Protein AF-A0A7J6KJN5-F1 (afdb_monomer)

Structure (mmCIF, N/CA/C/O backbone):
data_AF-A0A7J6KJN5-F1
#
_entry.id   AF-A0A7J6KJN5-F1
#
loop_
_atom_site.group_PDB
_atom_site.id
_atom_site.type_symbol
_atom_site.label_atom_id
_atom_site.label_alt_id
_atom_site.label_comp_id
_atom_site.label_asym_id
_atom_site.label_entity_id
_atom_site.label_seq_id
_atom_site.pdbx_PDB_ins_code
_atom_site.Cartn_x
_atom_site.Cartn_y
_atom_site.Cartn_z
_atom_site.occupancy
_atom_site.B_iso_or_equiv
_atom_site.auth_seq_id
_atom_site.auth_comp_id
_atom_site.auth_asym_id
_atom_site.auth_atom_id
_atom_site.pdbx_PDB_model_num
ATOM 1 N N . TYR A 1 1 ? -5.137 3.018 3.054 1.00 64.62 1 TYR A N 1
ATOM 2 C CA . TYR A 1 1 ? -5.001 2.641 4.471 1.00 64.62 1 TYR A CA 1
ATOM 3 C C . TYR A 1 1 ? -4.248 1.335 4.653 1.00 64.62 1 TYR A C 1
ATOM 5 O O . TYR A 1 1 ? -4.304 0.806 5.744 1.00 64.62 1 TYR A O 1
ATOM 13 N N . ALA A 1 2 ? -3.627 0.754 3.632 1.00 91.81 2 ALA A N 1
ATOM 14 C CA . ALA A 1 2 ? -3.223 -0.642 3.678 1.00 91.81 2 ALA A CA 1
ATOM 15 C C . ALA A 1 2 ? -2.329 -0.997 4.883 1.00 91.81 2 ALA A C 1
ATOM 17 O O . ALA A 1 2 ? -1.635 -0.129 5.408 1.00 91.81 2 ALA A O 1
ATOM 18 N N . SER A 1 3 ? -2.358 -2.256 5.310 1.00 94.38 3 SER A N 1
ATOM 19 C CA . SER A 1 3 ? -1.602 -2.767 6.465 1.00 94.38 3 SER A CA 1
ATOM 20 C C . SER A 1 3 ? -0.086 -2.576 6.327 1.00 94.38 3 SER A C 1
ATOM 22 O O . SER A 1 3 ? 0.614 -2.472 7.327 1.00 94.38 3 SER A O 1
ATOM 24 N N . TYR A 1 4 ? 0.407 -2.450 5.092 1.00 94.06 4 TYR A N 1
ATOM 25 C CA . TYR A 1 4 ? 1.808 -2.180 4.757 1.00 94.06 4 TYR A CA 1
ATOM 26 C C . TYR A 1 4 ? 2.163 -0.682 4.644 1.00 94.06 4 TYR A C 1
ATOM 28 O O . TYR A 1 4 ? 3.275 -0.340 4.245 1.00 94.06 4 TYR A O 1
ATOM 36 N N . MET A 1 5 ? 1.234 0.238 4.929 1.00 96.62 5 MET A N 1
ATOM 37 C CA . MET A 1 5 ? 1.477 1.683 4.839 1.00 96.62 5 MET A CA 1
ATOM 38 C C . MET A 1 5 ? 1.796 2.294 6.201 1.00 96.62 5 MET A C 1
ATOM 40 O O . MET A 1 5 ? 1.150 1.993 7.201 1.00 96.62 5 MET A O 1
ATOM 44 N N . ILE A 1 6 ? 2.711 3.262 6.199 1.00 95.50 6 ILE A N 1
ATOM 45 C CA . ILE A 1 6 ? 2.959 4.151 7.334 1.00 95.50 6 ILE A CA 1
ATOM 46 C C . ILE A 1 6 ? 2.704 5.600 6.928 1.00 95.50 6 ILE A C 1
ATOM 48 O O . ILE A 1 6 ? 3.040 6.024 5.822 1.00 95.50 6 ILE A O 1
ATOM 52 N N . GLU A 1 7 ? 2.132 6.371 7.844 1.00 95.81 7 GLU A N 1
ATOM 53 C CA . GLU A 1 7 ? 1.944 7.810 7.698 1.00 95.81 7 GLU A CA 1
ATOM 54 C C . GLU A 1 7 ? 2.560 8.498 8.913 1.00 95.81 7 GLU A C 1
ATOM 56 O O . GLU A 1 7 ? 2.342 8.090 10.053 1.00 95.81 7 GLU A O 1
ATOM 61 N N . GLY A 1 8 ? 3.363 9.532 8.676 1.00 93.50 8 GLY A N 1
ATOM 62 C CA . GLY A 1 8 ? 4.021 10.268 9.745 1.00 93.50 8 GLY A CA 1
ATOM 63 C C . GLY A 1 8 ? 4.079 11.747 9.422 1.00 93.50 8 GLY A C 1
ATOM 64 O O . GLY A 1 8 ? 4.451 12.133 8.315 1.00 93.50 8 GLY A O 1
ATOM 65 N N . VAL A 1 9 ? 3.776 12.582 10.409 1.00 95.06 9 VAL A N 1
ATOM 66 C CA . VAL A 1 9 ? 3.799 14.047 10.317 1.00 95.06 9 VAL A CA 1
ATOM 67 C C . VAL A 1 9 ? 4.709 14.634 11.394 1.00 95.06 9 VAL A C 1
ATOM 69 O O . VAL A 1 9 ? 5.030 13.974 12.381 1.00 95.06 9 VAL A O 1
ATOM 72 N N . LYS A 1 10 ? 5.170 15.872 11.201 1.00 91.50 10 LYS A N 1
ATOM 73 C CA . LYS A 1 10 ? 5.931 16.587 12.233 1.00 91.50 10 LYS A CA 1
ATOM 74 C C . LYS A 1 10 ? 4.972 17.139 13.288 1.00 91.50 10 LYS A C 1
ATOM 76 O O . LYS A 1 10 ? 3.976 17.764 12.935 1.00 91.50 10 LYS A O 1
ATOM 81 N N . VAL A 1 11 ? 5.340 16.997 14.559 1.00 90.38 11 VAL A N 1
ATOM 82 C CA . VAL A 1 11 ? 4.727 17.714 15.683 1.00 90.38 11 VAL A CA 1
ATOM 83 C C . VAL A 1 11 ? 5.847 18.375 16.502 1.00 90.38 11 VAL A C 1
ATOM 85 O O . VAL A 1 11 ? 6.845 17.706 16.779 1.00 90.38 11 VAL A O 1
ATOM 88 N N . PRO A 1 12 ? 5.740 19.671 16.859 1.00 89.81 12 PRO A N 1
ATOM 89 C CA . PRO A 1 12 ? 4.706 20.628 16.436 1.00 89.81 12 PRO A CA 1
ATOM 90 C C . PRO A 1 12 ? 4.810 20.972 14.933 1.00 89.81 12 PRO A C 1
ATOM 92 O O . PRO A 1 12 ? 5.806 20.600 14.303 1.00 89.81 12 PRO A O 1
ATOM 95 N N . PRO A 1 13 ? 3.832 21.682 14.341 1.00 90.38 13 PRO A N 1
ATOM 96 C CA . PRO A 1 13 ? 3.934 22.203 12.974 1.00 90.38 13 PRO A CA 1
ATOM 97 C C . PRO A 1 13 ? 5.207 23.039 12.741 1.00 90.38 13 PRO A C 1
ATOM 99 O O . PRO A 1 13 ? 5.847 23.502 13.686 1.00 90.38 13 PRO A O 1
ATOM 102 N N . LEU A 1 14 ? 5.627 23.189 11.482 1.00 87.38 14 LEU A N 1
ATOM 103 C CA . LEU A 1 14 ? 6.699 24.129 11.124 1.00 87.38 14 LEU A CA 1
ATOM 104 C C . LEU A 1 14 ? 6.149 25.557 11.118 1.00 87.38 14 LEU A C 1
ATOM 106 O O . LEU A 1 14 ? 5.031 25.780 10.651 1.00 87.38 14 LEU A O 1
ATOM 110 N N . LEU A 1 15 ? 6.940 26.512 11.604 1.00 86.44 15 LEU A N 1
ATOM 111 C CA . LEU A 1 15 ? 6.610 27.930 11.523 1.00 86.44 15 LEU A CA 1
ATOM 112 C C . LEU A 1 15 ? 7.100 28.481 10.180 1.00 86.44 15 LEU A C 1
ATOM 114 O O . LEU A 1 15 ? 8.283 28.416 9.862 1.00 86.44 15 LEU A O 1
ATOM 118 N N . LEU A 1 16 ? 6.175 29.019 9.380 1.00 80.50 16 LEU A N 1
ATOM 119 C CA . LEU A 1 16 ? 6.454 29.469 8.008 1.00 80.50 16 LEU A CA 1
ATOM 120 C C . LEU A 1 16 ? 7.413 30.667 7.930 1.00 80.50 16 LEU A C 1
ATOM 122 O O . LEU A 1 16 ? 8.028 30.883 6.892 1.00 80.50 16 LEU A O 1
ATOM 126 N N . ALA A 1 17 ? 7.522 31.442 9.009 1.00 80.81 17 ALA A N 1
ATOM 127 C CA . ALA A 1 17 ? 8.344 32.648 9.076 1.00 80.81 17 ALA A CA 1
ATOM 128 C C . ALA A 1 17 ? 9.794 32.382 9.521 1.00 80.81 17 ALA A C 1
ATOM 130 O O . ALA A 1 17 ? 10.576 33.321 9.648 1.00 80.81 17 ALA A O 1
ATOM 131 N N . GLU A 1 18 ? 10.158 31.127 9.795 1.00 77.69 18 GLU A N 1
ATOM 132 C CA . GLU A 1 18 ? 11.523 30.795 10.190 1.00 77.69 18 GLU A CA 1
ATOM 133 C C . GLU A 1 18 ? 12.461 30.723 8.985 1.00 77.69 18 GLU A C 1
ATOM 135 O O . GLU A 1 18 ? 12.108 30.258 7.897 1.00 77.69 18 GLU A O 1
ATOM 140 N N . ASN A 1 19 ? 13.706 31.135 9.212 1.00 82.69 19 ASN A N 1
ATOM 141 C CA . ASN A 1 19 ? 14.764 30.935 8.238 1.00 82.69 19 ASN A CA 1
ATOM 142 C C . ASN A 1 19 ? 14.968 29.433 7.980 1.00 82.69 19 ASN A C 1
ATOM 144 O O . ASN A 1 19 ? 14.867 28.596 8.881 1.00 82.69 19 ASN A O 1
ATOM 148 N N . ASP A 1 20 ? 15.324 29.106 6.737 1.00 87.81 20 ASP A N 1
ATOM 149 C CA . ASP A 1 20 ? 15.790 27.771 6.348 1.00 87.81 20 ASP A CA 1
ATOM 150 C C . ASP A 1 20 ? 14.736 26.643 6.432 1.00 87.81 20 ASP A C 1
ATOM 152 O O . ASP A 1 20 ? 15.051 25.475 6.679 1.00 87.81 20 ASP A O 1
ATOM 156 N N . ILE A 1 21 ? 13.463 26.976 6.181 1.00 90.12 21 ILE A N 1
ATOM 157 C CA . ILE A 1 21 ? 12.335 26.028 6.203 1.00 90.12 21 ILE A CA 1
ATOM 158 C C . ILE A 1 21 ? 12.594 24.751 5.386 1.00 90.12 21 ILE A C 1
ATOM 160 O O . ILE A 1 21 ? 12.223 23.659 5.813 1.00 90.12 21 ILE A O 1
ATOM 164 N N . ALA A 1 22 ? 13.287 24.852 4.248 1.00 91.00 22 ALA A N 1
ATOM 165 C CA . ALA A 1 22 ? 13.623 23.703 3.410 1.00 91.00 22 ALA A CA 1
ATOM 166 C C . ALA A 1 22 ? 14.502 22.680 4.153 1.00 91.00 22 ALA A C 1
ATOM 168 O O . ALA A 1 22 ? 14.212 21.480 4.119 1.00 91.00 22 ALA A O 1
ATOM 169 N N . LYS A 1 23 ? 15.529 23.134 4.888 1.00 91.88 23 LYS A N 1
ATOM 170 C CA . LYS A 1 23 ? 16.361 22.244 5.713 1.00 91.88 23 LYS A CA 1
ATOM 171 C C . LYS A 1 23 ? 15.568 21.642 6.863 1.00 91.88 23 LYS A C 1
ATOM 173 O O . LYS A 1 23 ? 15.751 20.464 7.169 1.00 91.88 23 LYS A O 1
ATOM 178 N N . GLN A 1 24 ? 14.653 22.399 7.466 1.00 91.38 24 GLN A N 1
ATOM 179 C CA . GLN A 1 24 ? 13.786 21.871 8.521 1.00 91.38 24 GLN A CA 1
ATOM 180 C C . GLN A 1 24 ? 12.846 20.773 8.003 1.00 91.38 24 GLN A C 1
ATOM 182 O O . GLN A 1 24 ? 12.700 19.727 8.642 1.00 91.38 24 GLN A O 1
ATOM 187 N N . VAL A 1 25 ? 12.245 20.977 6.824 1.00 94.06 25 VAL A N 1
ATOM 188 C CA . VAL A 1 25 ? 11.406 19.980 6.143 1.00 94.06 25 VAL A CA 1
ATOM 189 C C . VAL A 1 25 ? 12.214 18.721 5.847 1.00 94.06 25 VAL A C 1
ATOM 191 O O . VAL A 1 25 ? 11.790 17.626 6.225 1.00 94.06 25 VAL A O 1
ATOM 194 N N . LEU A 1 26 ? 13.389 18.863 5.228 1.00 95.00 26 LEU A N 1
ATOM 195 C CA . LEU A 1 26 ? 14.242 17.728 4.885 1.00 95.00 26 LEU A CA 1
ATOM 196 C C . LEU A 1 26 ? 14.685 16.959 6.135 1.00 95.00 26 LEU A C 1
ATOM 198 O O . LEU A 1 26 ? 14.521 15.743 6.195 1.00 95.00 26 LEU A O 1
ATOM 202 N N . SER A 1 27 ? 15.156 17.661 7.168 1.00 93.94 27 SER A N 1
ATOM 203 C CA . SER A 1 27 ? 15.535 17.061 8.453 1.00 93.94 27 SER A CA 1
ATOM 204 C C . SER A 1 27 ? 14.367 16.296 9.087 1.00 93.94 27 SER A C 1
ATOM 206 O O . SER A 1 27 ? 14.522 15.158 9.535 1.00 93.94 27 SER A O 1
ATOM 208 N N . SER A 1 28 ? 13.157 16.864 9.045 1.00 95.06 28 SER A N 1
ATOM 209 C CA . SER A 1 28 ? 11.944 16.202 9.530 1.00 95.06 28 SER A CA 1
ATOM 210 C C . SER A 1 28 ? 11.585 14.944 8.729 1.00 95.06 28 SER A C 1
ATOM 212 O O . SER A 1 28 ? 11.169 13.942 9.316 1.00 95.06 28 SER A O 1
ATOM 214 N N . LEU A 1 29 ? 11.714 14.971 7.400 1.00 96.38 29 LEU A N 1
ATOM 215 C CA . LEU A 1 29 ? 11.473 13.808 6.538 1.00 96.38 29 LEU A CA 1
ATOM 216 C C . LEU A 1 29 ? 12.505 12.703 6.795 1.00 96.38 29 LEU A C 1
ATOM 218 O O . LEU A 1 29 ? 12.130 11.550 7.001 1.00 96.38 29 LEU A O 1
ATOM 222 N N . MET A 1 30 ? 13.790 13.060 6.867 1.00 96.69 30 MET A N 1
ATOM 223 C CA . MET A 1 30 ? 14.879 12.122 7.150 1.00 96.69 30 MET A CA 1
ATOM 224 C C . MET A 1 30 ? 14.730 11.482 8.530 1.00 96.69 30 MET A C 1
ATOM 226 O O . MET A 1 30 ? 14.904 10.273 8.664 1.00 96.69 30 MET A O 1
ATOM 230 N N . LYS A 1 31 ? 14.366 12.267 9.553 1.00 96.31 31 LYS A N 1
ATOM 231 C CA . LYS A 1 31 ? 14.120 11.748 10.903 1.00 96.31 31 LYS A CA 1
ATOM 232 C C . LYS A 1 31 ? 12.983 10.726 10.904 1.00 96.31 31 LYS A C 1
ATOM 234 O O . LYS A 1 31 ? 13.168 9.642 11.439 1.00 96.31 31 LYS A O 1
ATOM 239 N N . ARG A 1 32 ? 11.846 11.036 10.265 1.00 96.88 32 ARG A N 1
ATOM 240 C CA . ARG A 1 32 ? 10.707 10.106 10.151 1.00 96.88 32 ARG A CA 1
ATOM 241 C C . ARG A 1 32 ? 11.100 8.798 9.466 1.00 96.88 32 ARG A C 1
ATOM 243 O O . ARG A 1 32 ? 10.767 7.737 9.978 1.00 96.88 32 ARG A O 1
ATOM 250 N N . ARG A 1 33 ? 11.848 8.874 8.360 1.00 96.94 33 ARG A N 1
ATOM 251 C CA . ARG A 1 33 ? 12.358 7.692 7.652 1.00 96.94 33 ARG A CA 1
ATOM 252 C C . ARG A 1 33 ? 13.254 6.834 8.545 1.00 96.94 33 ARG A C 1
ATOM 254 O O . ARG A 1 33 ? 12.982 5.653 8.684 1.00 96.94 33 ARG A O 1
ATOM 261 N N . ARG A 1 34 ? 14.253 7.433 9.203 1.00 96.69 34 ARG A N 1
ATOM 262 C CA . ARG A 1 34 ? 15.161 6.715 10.118 1.00 96.69 34 ARG A CA 1
ATOM 263 C C . ARG A 1 34 ? 14.415 6.058 11.275 1.00 96.69 34 ARG A C 1
ATOM 265 O O . ARG A 1 34 ? 14.718 4.930 11.630 1.00 96.69 34 ARG A O 1
ATOM 272 N N . THR A 1 35 ? 13.449 6.762 11.864 1.00 97.00 35 THR A N 1
ATOM 273 C CA . THR A 1 35 ? 12.629 6.215 12.951 1.00 97.00 35 THR A CA 1
ATOM 274 C C . THR A 1 35 ? 11.792 5.030 12.483 1.00 97.00 35 THR A C 1
ATOM 276 O O . THR A 1 35 ? 11.710 4.043 13.202 1.00 97.00 35 THR A O 1
ATOM 279 N N . ALA A 1 36 ? 11.196 5.115 11.293 1.00 96.69 36 ALA A N 1
ATOM 280 C CA . ALA A 1 36 ? 10.443 4.006 10.729 1.00 96.69 36 ALA A CA 1
ATOM 281 C C . ALA A 1 36 ? 11.354 2.812 10.407 1.00 96.69 36 ALA A C 1
ATOM 283 O O . ALA A 1 36 ? 11.054 1.710 10.839 1.00 96.69 36 ALA A O 1
ATOM 284 N N . GLU A 1 37 ? 12.485 3.032 9.730 1.00 97.00 37 GLU A N 1
ATOM 285 C CA . GLU A 1 37 ? 13.447 1.971 9.392 1.00 97.00 37 GLU A CA 1
ATOM 286 C C . GLU A 1 37 ? 14.021 1.281 10.636 1.00 97.00 37 GLU A C 1
ATOM 288 O O . GLU A 1 37 ? 14.125 0.062 10.654 1.00 97.00 37 GLU A O 1
ATOM 293 N N . ALA A 1 38 ? 14.305 2.021 11.712 1.00 97.00 38 ALA A N 1
ATOM 294 C CA . ALA A 1 38 ? 14.799 1.443 12.964 1.00 97.00 38 ALA A CA 1
ATOM 295 C C . ALA A 1 38 ? 13.776 0.547 13.694 1.00 97.00 38 ALA A C 1
ATOM 297 O O . ALA A 1 38 ? 14.158 -0.188 14.600 1.00 97.00 38 ALA A O 1
ATOM 298 N N . ALA A 1 39 ? 12.490 0.635 13.344 1.00 97.19 39 ALA A N 1
ATOM 299 C CA . ALA A 1 39 ? 11.427 -0.188 13.917 1.00 97.19 39 ALA A CA 1
ATOM 300 C C . ALA A 1 39 ? 11.082 -1.414 13.052 1.00 97.19 39 ALA A C 1
ATOM 302 O O . ALA A 1 39 ? 10.249 -2.224 13.460 1.00 97.19 39 ALA A O 1
ATOM 303 N N . LEU A 1 40 ? 11.670 -1.534 11.857 1.00 96.56 40 LEU A N 1
ATOM 304 C CA . LEU A 1 40 ? 11.403 -2.634 10.938 1.00 96.56 40 LEU A CA 1
ATOM 305 C C . LEU A 1 40 ? 12.337 -3.828 11.196 1.00 96.56 40 LEU A C 1
ATOM 307 O O . LEU A 1 40 ? 13.456 -3.639 11.676 1.00 96.56 40 LEU A O 1
ATOM 311 N N . PRO A 1 41 ? 11.894 -5.057 10.872 1.00 97.19 41 PRO A N 1
ATOM 312 C CA . PRO A 1 41 ? 12.768 -6.226 10.837 1.00 97.19 41 PRO A CA 1
ATOM 313 C C . PRO A 1 41 ? 13.923 -6.074 9.839 1.00 97.19 41 PRO A C 1
ATOM 315 O O . PRO A 1 41 ? 13.882 -5.235 8.936 1.00 97.19 41 PRO A O 1
ATOM 318 N N . GLU A 1 42 ? 14.917 -6.952 9.969 1.00 94.88 42 GLU A N 1
ATOM 319 C CA . GLU A 1 42 ? 15.934 -7.156 8.934 1.00 94.88 42 GLU A CA 1
ATOM 320 C C . GLU A 1 42 ? 15.256 -7.495 7.587 1.00 94.88 42 GLU A C 1
ATOM 322 O O . GLU A 1 42 ? 14.200 -8.131 7.563 1.00 94.88 42 GLU A O 1
ATOM 327 N N . ASP A 1 43 ? 15.810 -6.992 6.481 1.00 95.62 43 ASP A N 1
ATOM 328 C CA . ASP A 1 43 ? 15.284 -7.108 5.106 1.00 95.62 43 ASP A CA 1
ATOM 329 C C . ASP A 1 43 ? 13.917 -6.452 4.813 1.00 95.62 43 ASP A C 1
ATOM 331 O O . ASP A 1 43 ? 13.364 -6.608 3.720 1.00 95.62 43 ASP A O 1
ATOM 335 N N . VAL A 1 44 ? 13.369 -5.655 5.736 1.00 96.25 44 VAL A N 1
ATOM 336 C CA . VAL A 1 44 ? 12.155 -4.861 5.492 1.00 96.25 44 VAL A CA 1
ATOM 337 C C . VAL A 1 44 ? 12.510 -3.380 5.402 1.00 96.25 44 VAL A C 1
ATOM 339 O O . VAL A 1 44 ? 13.067 -2.790 6.326 1.00 96.25 44 VAL A O 1
ATOM 342 N N . HIS A 1 45 ? 12.149 -2.741 4.287 1.00 95.69 45 HIS A N 1
ATOM 343 C CA . HIS A 1 45 ? 12.537 -1.359 3.999 1.00 95.69 45 HIS A CA 1
ATOM 344 C C . HIS A 1 45 ? 11.342 -0.437 3.761 1.00 95.69 45 HIS A C 1
ATOM 346 O O . HIS A 1 45 ? 10.350 -0.801 3.129 1.00 95.69 45 HIS A O 1
ATOM 352 N N . VAL A 1 46 ? 11.471 0.815 4.207 1.00 96.12 46 VAL A N 1
ATOM 353 C CA . VAL A 1 46 ? 10.485 1.865 3.929 1.00 96.12 46 VAL A CA 1
ATOM 354 C C . VAL A 1 46 ? 10.712 2.437 2.534 1.00 96.12 46 VAL A C 1
ATOM 356 O O . VAL A 1 46 ? 11.784 2.960 2.225 1.00 96.12 46 VAL A O 1
ATOM 359 N N . MET A 1 47 ? 9.665 2.486 1.716 1.00 96.00 47 MET A N 1
ATOM 360 C CA . MET A 1 47 ? 9.688 3.182 0.429 1.00 96.00 47 MET A CA 1
ATOM 361 C C . MET A 1 47 ? 8.629 4.282 0.373 1.00 96.00 47 MET A C 1
ATOM 363 O O . MET A 1 47 ? 7.519 4.131 0.872 1.00 96.00 47 MET A O 1
ATOM 367 N N . SER A 1 48 ? 8.979 5.408 -0.251 1.00 96.06 48 SER A N 1
ATOM 368 C CA . SER A 1 48 ? 8.043 6.506 -0.519 1.00 96.06 48 SER A CA 1
ATOM 369 C C . SER A 1 48 ? 7.599 6.422 -1.975 1.00 96.06 48 SER A C 1
ATOM 371 O O . SER A 1 48 ? 8.107 7.152 -2.822 1.00 96.06 48 SER A O 1
ATOM 373 N N . ILE A 1 49 ? 6.700 5.482 -2.267 1.00 96.25 49 ILE A N 1
ATOM 374 C CA . ILE A 1 49 ? 6.186 5.220 -3.616 1.00 96.25 49 ILE A CA 1
ATOM 375 C C . ILE A 1 49 ? 4.683 5.515 -3.690 1.00 96.25 49 ILE A C 1
ATOM 377 O O . ILE A 1 49 ? 3.960 5.217 -2.739 1.00 96.25 49 ILE A O 1
ATOM 381 N N . PRO A 1 50 ? 4.192 6.092 -4.801 1.00 95.75 50 PRO A N 1
ATOM 382 C CA . PRO A 1 50 ? 2.769 6.393 -4.960 1.00 95.75 50 PRO A CA 1
ATOM 383 C C . PRO A 1 50 ? 1.928 5.143 -5.262 1.00 95.75 50 PRO A C 1
ATOM 385 O O . PRO A 1 50 ? 0.745 5.108 -4.938 1.00 95.75 50 PRO A O 1
ATOM 388 N N . ALA A 1 51 ? 2.532 4.121 -5.872 1.00 93.94 51 ALA A N 1
ATOM 389 C CA . ALA A 1 51 ? 1.905 2.845 -6.190 1.00 93.94 51 ALA A CA 1
ATOM 390 C C . ALA A 1 51 ? 2.943 1.724 -6.073 1.00 93.94 51 ALA A C 1
ATOM 392 O O . ALA A 1 51 ? 4.085 1.893 -6.503 1.00 93.94 51 ALA A O 1
ATOM 393 N N . PHE A 1 52 ? 2.545 0.588 -5.497 1.00 95.12 52 PHE A N 1
ATOM 394 C CA . PHE A 1 52 ? 3.370 -0.616 -5.502 1.00 95.12 52 PHE A CA 1
ATOM 395 C C . PHE A 1 52 ? 3.239 -1.292 -6.879 1.00 95.12 52 PHE A C 1
ATOM 397 O O . PHE A 1 52 ? 2.117 -1.664 -7.235 1.00 95.12 52 PHE A O 1
ATOM 404 N N . PRO A 1 53 ? 4.324 -1.418 -7.673 1.00 94.44 53 PRO A N 1
ATOM 405 C CA . PRO A 1 53 ? 4.230 -1.739 -9.104 1.00 94.44 53 PRO A CA 1
ATOM 406 C C . PRO A 1 53 ? 3.513 -3.048 -9.439 1.00 94.44 53 PRO A C 1
ATOM 408 O O . PRO A 1 53 ? 2.918 -3.172 -10.502 1.00 94.44 53 PRO A O 1
ATOM 411 N N . THR A 1 54 ? 3.569 -4.017 -8.535 1.00 93.44 54 THR A N 1
ATOM 412 C CA . THR A 1 54 ? 3.077 -5.382 -8.738 1.00 93.44 54 THR A CA 1
ATOM 413 C C . THR A 1 54 ? 1.994 -5.751 -7.730 1.00 93.44 54 THR A C 1
ATOM 415 O O . THR A 1 54 ? 1.838 -6.915 -7.377 1.00 93.44 54 THR A O 1
ATOM 418 N N . LEU A 1 55 ? 1.243 -4.763 -7.228 1.00 93.06 55 LEU A N 1
ATOM 419 C CA . LEU A 1 55 ? 0.145 -5.006 -6.2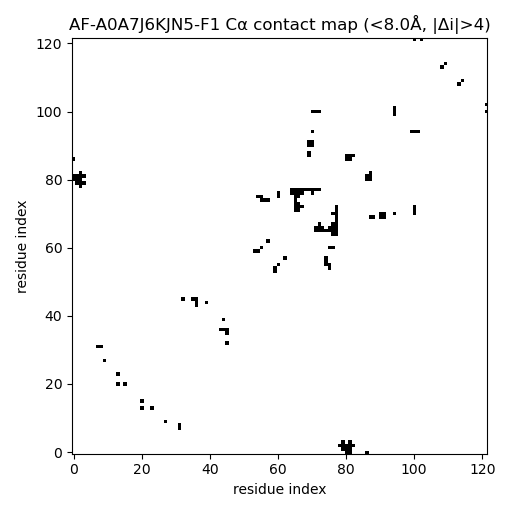93 1.00 93.06 55 LEU A CA 1
ATOM 420 C C . LEU A 1 55 ? -0.858 -6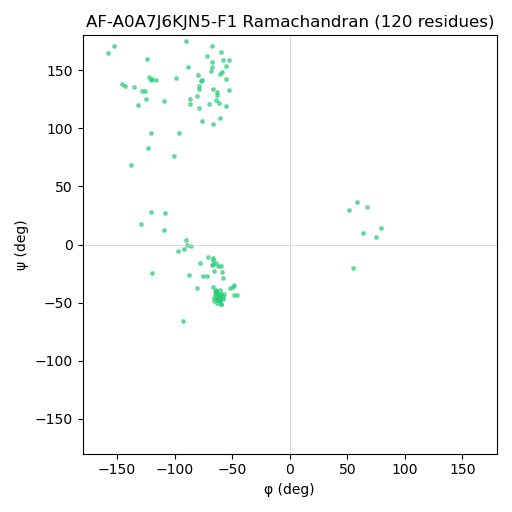.001 -6.890 1.00 93.06 55 LEU A C 1
ATOM 422 O O . LEU A 1 55 ? -1.477 -5.722 -7.914 1.00 93.06 55 LEU A O 1
ATOM 426 N N . GLY A 1 56 ? -1.032 -7.132 -6.211 1.00 91.44 56 GLY A N 1
ATOM 427 C CA . GLY A 1 56 ? -1.933 -8.196 -6.638 1.00 91.44 56 GLY A CA 1
ATOM 428 C C . GLY A 1 56 ? -1.378 -9.107 -7.731 1.00 91.44 56 GLY A C 1
ATOM 429 O O . GLY A 1 56 ? -2.138 -9.859 -8.334 1.00 91.44 56 GLY A O 1
ATOM 430 N N . ALA A 1 57 ? -0.068 -9.060 -7.992 1.00 91.38 57 ALA A N 1
ATOM 431 C CA . ALA A 1 57 ? 0.610 -10.135 -8.705 1.00 91.38 57 ALA A CA 1
ATOM 432 C C . ALA A 1 57 ? 0.624 -11.410 -7.846 1.00 91.38 57 ALA A C 1
ATOM 434 O O . ALA A 1 57 ? 0.632 -11.337 -6.619 1.00 91.38 57 ALA A O 1
ATOM 435 N N . GLU A 1 58 ? 0.672 -12.573 -8.493 1.00 87.62 58 GLU A N 1
ATOM 436 C CA . GLU A 1 58 ? 0.599 -13.898 -7.853 1.00 87.62 58 GLU A CA 1
ATOM 437 C C . GLU A 1 58 ? 1.558 -14.032 -6.659 1.00 87.62 58 GLU A C 1
ATOM 439 O O . GLU A 1 58 ? 1.165 -14.430 -5.574 1.00 87.62 58 GLU A O 1
ATOM 444 N N . TYR A 1 59 ? 2.800 -13.560 -6.795 1.00 88.00 59 TYR A N 1
ATOM 445 C CA . TYR A 1 59 ? 3.803 -13.658 -5.732 1.00 88.00 59 TYR A CA 1
ATOM 446 C C . TYR A 1 59 ? 3.554 -12.746 -4.515 1.00 88.00 59 TYR A C 1
ATOM 448 O O . TYR A 1 59 ? 4.256 -12.864 -3.510 1.00 88.00 59 TYR A O 1
ATOM 456 N N . THR A 1 60 ? 2.610 -11.800 -4.589 1.00 87.00 60 THR A N 1
ATOM 457 C CA . THR A 1 60 ? 2.308 -10.891 -3.470 1.00 87.00 60 THR A CA 1
ATOM 458 C C . THR A 1 60 ? 1.315 -11.484 -2.475 1.00 87.00 60 THR A C 1
ATOM 460 O O . THR A 1 60 ? 0.948 -10.812 -1.513 1.00 87.00 60 THR A O 1
ATOM 463 N N . HIS A 1 61 ? 0.831 -12.698 -2.722 1.00 83.50 61 HIS A N 1
ATOM 464 C CA . HIS A 1 61 ? -0.111 -13.427 -1.881 1.00 83.50 61 HIS A CA 1
ATOM 465 C C . HIS A 1 61 ? 0.088 -14.938 -2.080 1.00 83.50 61 HIS A C 1
ATOM 467 O O . HIS A 1 61 ? 0.874 -15.351 -2.923 1.00 83.50 61 HIS A O 1
ATOM 473 N N . ARG A 1 62 ? -0.544 -15.787 -1.263 1.00 74.25 62 ARG A N 1
ATOM 474 C CA . ARG A 1 62 ? -0.412 -17.254 -1.373 1.00 74.25 62 ARG A CA 1
ATOM 475 C C . ARG A 1 62 ? -1.686 -17.926 -1.905 1.00 74.25 62 ARG A C 1
ATOM 477 O O . ARG A 1 62 ? -1.922 -19.087 -1.593 1.00 74.25 62 ARG A O 1
ATOM 484 N N . ASP A 1 63 ? -2.496 -17.202 -2.688 1.00 68.38 63 ASP A N 1
ATOM 485 C CA . ASP A 1 63 ? -3.831 -17.561 -3.233 1.00 68.38 63 ASP A CA 1
ATOM 486 C C . ASP A 1 63 ? -4.918 -17.994 -2.226 1.00 68.38 63 ASP A C 1
ATOM 488 O O . ASP A 1 63 ? -6.113 -17.877 -2.501 1.00 68.38 63 ASP A O 1
ATOM 492 N N . ASP A 1 64 ? -4.529 -18.421 -1.032 1.00 65.50 64 ASP A N 1
ATOM 493 C CA . ASP A 1 64 ? -5.338 -18.951 0.064 1.00 65.50 64 ASP A CA 1
ATOM 494 C C . ASP A 1 64 ? -6.365 -17.970 0.653 1.00 65.50 64 ASP A C 1
ATOM 496 O O . ASP A 1 64 ? -7.343 -18.396 1.273 1.00 65.50 64 ASP A O 1
ATOM 500 N N . HIS A 1 65 ? -6.204 -16.667 0.417 1.00 76.75 65 HIS A N 1
ATOM 501 C CA . HIS A 1 65 ? -7.038 -15.627 1.033 1.00 76.75 65 HIS A CA 1
ATOM 502 C C . HIS A 1 65 ? -7.638 -14.613 0.050 1.00 76.75 65 HIS A C 1
ATOM 504 O O . HIS A 1 65 ? -8.102 -13.537 0.448 1.00 76.75 65 HIS A O 1
ATOM 510 N N . LEU A 1 66 ? -7.675 -14.949 -1.241 1.00 88.50 66 LEU A N 1
ATOM 511 C CA . LEU A 1 66 ? -8.439 -14.173 -2.216 1.00 88.50 66 LEU A CA 1
ATOM 512 C C . LEU A 1 66 ? -9.949 -14.302 -1.968 1.00 88.50 66 LEU A C 1
ATOM 514 O O . LEU A 1 66 ? -10.433 -15.261 -1.372 1.00 88.50 66 LEU A O 1
ATOM 518 N N . LYS A 1 67 ? -10.714 -13.318 -2.451 1.00 90.88 67 LYS A N 1
ATOM 519 C CA . LYS A 1 67 ? -12.174 -13.215 -2.274 1.00 90.88 67 LYS A CA 1
ATOM 520 C C . LYS A 1 67 ? -12.613 -13.166 -0.801 1.00 90.88 67 LYS A C 1
ATOM 522 O O . LYS A 1 67 ? -13.668 -13.686 -0.445 1.00 90.88 67 LYS A O 1
ATOM 527 N N . GLY A 1 68 ? -11.827 -12.492 0.040 1.00 91.50 68 GLY A N 1
ATOM 528 C CA . GLY A 1 68 ? -12.170 -12.248 1.442 1.00 91.50 68 GLY A CA 1
ATOM 529 C C . GLY A 1 68 ? -13.506 -11.502 1.631 1.00 91.50 68 GLY A C 1
ATOM 530 O O . GLY A 1 68 ? -13.978 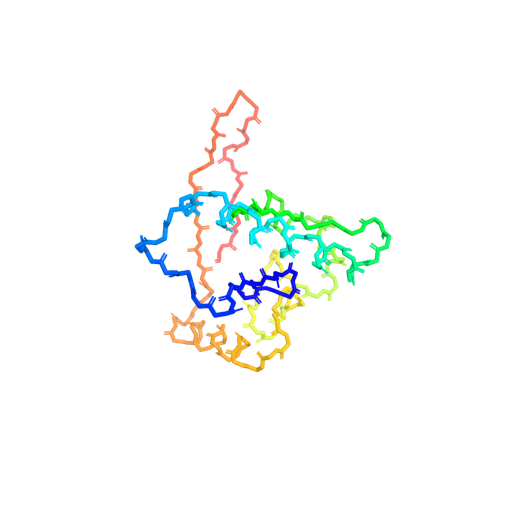-10.815 0.719 1.00 91.50 68 GLY A O 1
ATOM 531 N N . PRO A 1 69 ? -14.135 -11.604 2.818 1.00 93.19 69 PRO A N 1
ATOM 532 C CA . PRO A 1 69 ? -15.486 -11.090 3.083 1.00 93.19 69 PRO A CA 1
ATOM 533 C C . PRO A 1 69 ? -15.609 -9.556 3.029 1.00 93.19 69 PRO A C 1
ATOM 535 O O . PRO A 1 69 ? -16.715 -9.005 3.077 1.00 93.19 69 PRO A O 1
ATOM 538 N N . THR A 1 70 ? -14.490 -8.835 2.998 1.00 93.88 70 THR A N 1
ATOM 539 C CA . THR A 1 70 ? -14.448 -7.374 2.985 1.00 93.88 70 THR A CA 1
ATOM 540 C C . THR A 1 70 ? -14.395 -6.848 1.559 1.00 93.88 70 THR A C 1
ATOM 542 O O . THR A 1 70 ? -15.352 -6.198 1.119 1.00 93.88 70 THR A O 1
ATOM 545 N N . ALA A 1 71 ? -13.301 -7.118 0.844 1.00 93.00 71 ALA A N 1
ATOM 546 C CA . ALA A 1 71 ? -13.083 -6.599 -0.500 1.00 93.00 71 ALA A CA 1
ATOM 547 C C . ALA A 1 71 ? -13.673 -7.491 -1.601 1.00 93.00 71 ALA A C 1
ATOM 549 O O . ALA A 1 71 ? -13.988 -6.970 -2.670 1.00 93.00 71 ALA A O 1
ATOM 550 N N . GLU A 1 72 ? -13.814 -8.801 -1.362 1.00 93.94 72 GLU A N 1
ATOM 551 C CA . GLU A 1 72 ? -14.160 -9.811 -2.381 1.00 93.94 72 GLU A CA 1
ATOM 552 C C . GLU A 1 72 ? -13.248 -9.734 -3.625 1.00 93.94 72 GLU A C 1
ATOM 554 O O . GLU A 1 72 ? -13.647 -10.033 -4.752 1.00 93.94 72 GLU A O 1
ATOM 559 N N . SER A 1 73 ? -12.005 -9.288 -3.427 1.00 92.69 73 SER A N 1
ATOM 560 C CA . SER A 1 73 ? -11.054 -9.052 -4.509 1.00 92.69 73 SER A CA 1
ATOM 561 C C . SER A 1 73 ? -10.477 -10.361 -5.040 1.00 92.69 73 SER A C 1
ATOM 563 O O . SER A 1 73 ? -10.182 -11.282 -4.284 1.00 92.69 73 SER A O 1
ATOM 565 N N . ILE A 1 74 ? -10.293 -10.419 -6.356 1.00 91.44 74 ILE A N 1
ATOM 566 C CA . ILE A 1 74 ? -9.663 -11.544 -7.060 1.00 91.44 74 ILE A CA 1
ATOM 567 C C . ILE A 1 74 ? -8.151 -11.368 -7.245 1.00 91.44 74 ILE A C 1
ATOM 569 O O . ILE A 1 74 ? -7.519 -12.263 -7.782 1.00 91.44 74 ILE A O 1
ATOM 573 N N . LEU A 1 75 ? -7.590 -10.224 -6.836 1.00 91.00 75 LEU A N 1
ATOM 574 C CA . LEU A 1 75 ? -6.160 -9.919 -6.986 1.00 91.00 75 LEU A CA 1
ATOM 575 C C . LEU A 1 75 ? -5.455 -9.672 -5.652 1.00 91.00 75 LEU A C 1
ATOM 577 O O . LEU A 1 75 ? -4.243 -9.786 -5.572 1.00 91.00 75 LEU A O 1
ATOM 581 N N . VAL A 1 76 ? -6.181 -9.262 -4.607 1.00 92.69 76 VAL A N 1
ATOM 582 C CA . VAL A 1 76 ? -5.576 -8.922 -3.311 1.00 92.69 76 VAL A CA 1
ATOM 583 C C . VAL A 1 76 ? -6.376 -9.534 -2.163 1.00 92.69 76 VAL A C 1
ATOM 585 O O . VAL A 1 76 ? -7.606 -9.441 -2.184 1.00 92.69 76 VAL A O 1
ATOM 588 N N . PRO A 1 77 ? -5.720 -10.141 -1.160 1.00 93.44 77 PRO A N 1
ATOM 589 C CA . PRO A 1 77 ? -6.402 -10.657 0.019 1.00 93.44 77 PRO A CA 1
ATOM 590 C C . PRO A 1 77 ? -6.877 -9.513 0.917 1.00 93.44 77 PRO A C 1
ATOM 592 O O . PRO A 1 77 ? -6.369 -8.393 0.843 1.00 93.44 77 PRO A O 1
ATOM 595 N N . ASP A 1 78 ? -7.814 -9.801 1.821 1.00 93.69 78 ASP A N 1
ATOM 596 C CA . ASP A 1 78 ? -8.254 -8.822 2.820 1.00 93.69 78 ASP A CA 1
ATOM 597 C C . ASP A 1 78 ? -7.121 -8.431 3.792 1.00 93.69 78 ASP A C 1
ATOM 599 O O . ASP A 1 78 ? -7.213 -7.389 4.421 1.00 93.69 78 ASP A O 1
ATOM 603 N N . ASP A 1 79 ? -6.017 -9.174 3.888 1.00 92.38 79 ASP A N 1
ATOM 604 C CA . ASP A 1 79 ? -4.898 -8.849 4.794 1.00 92.38 79 ASP A CA 1
ATOM 605 C C . ASP A 1 79 ? -4.134 -7.578 4.409 1.00 92.38 79 ASP A C 1
ATOM 607 O O . ASP A 1 79 ? -3.451 -6.967 5.237 1.00 92.38 79 ASP A O 1
ATOM 611 N N . VAL A 1 80 ? -4.285 -7.113 3.163 1.00 93.50 80 VAL A N 1
ATOM 612 C CA . VAL A 1 80 ? -3.771 -5.797 2.754 1.00 93.50 80 VAL A CA 1
ATOM 613 C C . VAL A 1 80 ? -4.507 -4.666 3.467 1.00 93.50 80 VAL A C 1
ATOM 615 O O . VAL A 1 80 ? -4.074 -3.518 3.425 1.00 93.50 80 VAL A O 1
ATOM 618 N N . ILE A 1 81 ? -5.638 -4.955 4.109 1.00 95.19 81 ILE A N 1
ATOM 619 C CA . ILE A 1 81 ? -6.479 -3.985 4.784 1.00 95.19 81 ILE A CA 1
ATOM 620 C C . ILE A 1 81 ? -5.982 -3.796 6.218 1.00 95.19 81 ILE A C 1
ATOM 622 O O . ILE A 1 81 ? -5.911 -4.753 6.980 1.00 95.19 81 ILE A O 1
ATOM 626 N N . THR A 1 82 ? -5.688 -2.557 6.633 1.00 95.75 82 THR A N 1
ATOM 627 C CA . THR A 1 82 ? -5.342 -2.288 8.042 1.00 95.75 82 THR A CA 1
ATOM 628 C C . THR A 1 82 ? -6.416 -2.850 8.987 1.00 95.75 82 THR A C 1
ATOM 630 O O . THR A 1 82 ? -7.598 -2.556 8.776 1.00 95.75 82 THR A O 1
ATOM 633 N N . PRO A 1 83 ? -6.030 -3.565 10.065 1.00 94.75 83 PRO A N 1
ATOM 634 C CA . PRO A 1 83 ? -6.961 -4.244 10.977 1.00 94.75 83 PRO A CA 1
ATOM 635 C C . PRO A 1 83 ? -7.983 -3.338 11.675 1.00 94.75 83 PRO A C 1
ATOM 637 O O . PRO A 1 83 ? -8.988 -3.810 12.201 1.00 94.75 83 PRO A O 1
ATOM 640 N N . HIS A 1 84 ? -7.743 -2.025 11.714 1.00 96.31 84 HIS A N 1
ATOM 641 C CA . HIS A 1 84 ? -8.667 -1.079 12.323 1.00 96.31 84 HIS A CA 1
ATOM 642 C C . HIS A 1 84 ? -10.028 -1.089 11.603 1.00 96.31 84 HIS A C 1
ATOM 644 O O . HIS A 1 84 ? -10.136 -0.738 10.424 1.00 96.31 84 HIS A O 1
ATOM 650 N N . VAL A 1 85 ? -11.092 -1.379 12.361 1.00 95.88 85 VAL A N 1
ATOM 651 C CA . VAL A 1 85 ? -12.465 -1.645 11.877 1.00 95.88 85 VAL A CA 1
ATOM 652 C C . VAL A 1 85 ? -13.003 -0.622 10.875 1.00 95.88 85 VAL A C 1
ATOM 654 O O . VAL A 1 85 ? -13.690 -0.984 9.924 1.00 95.88 85 VAL A O 1
ATOM 657 N N . ARG A 1 86 ? -12.638 0.658 11.034 1.00 97.12 86 ARG A N 1
ATOM 658 C CA . ARG A 1 86 ? -12.977 1.750 10.102 1.00 97.12 86 ARG A CA 1
ATOM 659 C C . ARG A 1 86 ? -12.751 1.367 8.639 1.00 97.12 86 ARG A C 1
ATOM 661 O O . ARG A 1 86 ? -13.572 1.704 7.790 1.00 97.12 86 ARG A O 1
ATOM 668 N N . PHE A 1 87 ? -11.637 0.711 8.334 1.00 97.44 87 PHE A N 1
ATOM 669 C CA . PHE A 1 87 ? -11.226 0.481 6.957 1.00 97.44 87 PHE A CA 1
ATOM 670 C C . PHE A 1 87 ? -11.941 -0.702 6.305 1.00 97.44 87 PHE A C 1
ATOM 672 O O . PHE A 1 87 ? -12.351 -0.609 5.144 1.00 97.44 87 PHE A O 1
ATOM 679 N N . GLN A 1 88 ? -12.180 -1.765 7.074 1.00 96.12 88 GLN A N 1
ATOM 680 C CA . GLN A 1 88 ? -13.026 -2.875 6.647 1.00 96.12 88 GLN A CA 1
ATOM 681 C C . GLN A 1 88 ? -14.466 -2.407 6.420 1.00 96.12 88 GLN A C 1
ATOM 683 O O . GLN A 1 88 ? -15.049 -2.680 5.370 1.00 96.12 88 GLN A O 1
ATOM 688 N N . THR A 1 89 ? -15.020 -1.633 7.359 1.00 97.38 89 THR A N 1
ATOM 689 C CA . THR A 1 89 ? -16.372 -1.072 7.242 1.00 97.38 89 THR A CA 1
ATOM 690 C C . THR A 1 89 ? -16.500 -0.170 6.022 1.00 97.38 89 THR A C 1
ATOM 692 O O . THR A 1 89 ? -17.442 -0.328 5.254 1.00 97.38 89 THR A O 1
ATOM 695 N N . LEU A 1 90 ? -15.544 0.737 5.788 1.00 97.19 90 LEU A N 1
ATOM 696 C CA . LEU A 1 90 ? -15.560 1.599 4.603 1.00 97.19 90 LEU A CA 1
ATOM 697 C C . LEU A 1 90 ? -15.575 0.775 3.309 1.00 97.19 90 LEU A C 1
ATOM 699 O O . LEU A 1 90 ? -16.383 1.040 2.422 1.00 97.19 90 LEU A O 1
ATOM 703 N N . THR A 1 91 ? -14.711 -0.237 3.220 1.00 96.69 91 THR A N 1
ATOM 704 C CA . THR A 1 91 ? -14.586 -1.096 2.033 1.00 96.69 91 THR A CA 1
ATOM 705 C C . THR A 1 91 ? -15.887 -1.858 1.761 1.00 96.69 91 THR A C 1
ATOM 707 O O . THR A 1 91 ? -16.410 -1.801 0.646 1.00 96.69 91 THR A O 1
ATOM 710 N N . LYS A 1 92 ? -16.474 -2.474 2.798 1.00 96.38 92 LYS A N 1
ATOM 711 C CA . LYS A 1 92 ? -17.774 -3.161 2.714 1.00 96.38 92 LYS A CA 1
ATOM 712 C C . LYS A 1 92 ? -18.897 -2.210 2.315 1.00 96.38 92 LYS A C 1
ATOM 714 O O . LYS A 1 92 ? -19.661 -2.522 1.410 1.00 96.38 92 LYS A O 1
ATOM 719 N N . SER A 1 93 ? -18.977 -1.036 2.938 1.00 97.38 93 SER A N 1
ATOM 720 C CA . SER A 1 93 ? -20.032 -0.055 2.669 1.00 97.38 93 SER A CA 1
ATOM 721 C C . SER A 1 93 ? -19.971 0.502 1.249 1.00 97.38 93 SER A C 1
ATOM 723 O O . SER A 1 93 ? -21.012 0.658 0.618 1.00 97.38 93 SER A O 1
ATOM 725 N N . VAL A 1 94 ? -18.774 0.775 0.715 1.00 97.00 94 VAL A N 1
ATOM 726 C CA . VAL A 1 94 ? -18.613 1.229 -0.679 1.00 97.00 94 VAL A CA 1
ATOM 727 C C . VAL A 1 94 ? -19.092 0.154 -1.652 1.00 97.00 94 VAL A C 1
ATOM 729 O O . VAL A 1 94 ? -19.859 0.463 -2.564 1.00 97.00 94 VAL A O 1
ATOM 732 N N . ARG A 1 95 ? -18.694 -1.104 -1.436 1.00 95.56 95 ARG A N 1
ATOM 733 C CA . ARG A 1 95 ? -19.120 -2.241 -2.261 1.00 95.56 95 ARG A CA 1
ATOM 734 C C . ARG A 1 95 ? -20.629 -2.472 -2.181 1.00 95.56 95 ARG A C 1
ATOM 736 O O . ARG A 1 95 ? -21.285 -2.518 -3.216 1.00 95.56 95 ARG A O 1
ATOM 743 N N . ALA A 1 96 ? -21.184 -2.544 -0.971 1.00 95.81 96 ALA A N 1
ATOM 744 C CA . ALA A 1 96 ?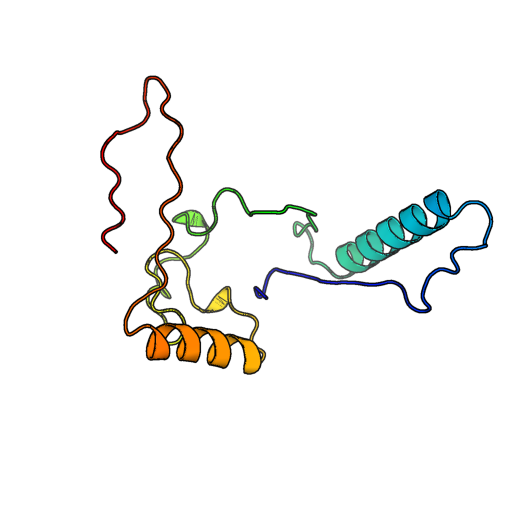 -22.613 -2.750 -0.740 1.00 95.81 96 ALA A CA 1
ATOM 745 C C . ALA A 1 96 ? -23.457 -1.628 -1.357 1.00 95.81 96 ALA A C 1
ATOM 747 O O . ALA A 1 96 ? -24.438 -1.900 -2.041 1.00 95.81 96 ALA A O 1
ATOM 748 N N . ARG A 1 97 ? -23.034 -0.367 -1.193 1.00 97.19 97 ARG A N 1
ATOM 749 C CA . ARG A 1 97 ? -23.700 0.786 -1.812 1.00 97.19 97 ARG A CA 1
ATOM 750 C C . ARG A 1 97 ? -23.636 0.740 -3.339 1.00 97.19 97 ARG A C 1
ATOM 752 O O . ARG A 1 97 ? -24.598 1.135 -3.987 1.00 97.19 97 ARG A O 1
ATOM 759 N N . LYS A 1 98 ? -22.508 0.314 -3.918 1.00 95.81 98 LYS A N 1
ATOM 760 C CA . LYS A 1 98 ? -22.352 0.186 -5.375 1.00 95.81 98 LYS A CA 1
ATOM 761 C C . LYS A 1 98 ? -23.147 -1.002 -5.938 1.00 95.81 98 LYS A C 1
ATOM 763 O O . LYS A 1 98 ? -23.512 -0.974 -7.106 1.00 95.81 98 LYS A O 1
ATOM 768 N N . GLY A 1 99 ? -23.382 -2.040 -5.132 1.00 94.50 99 GLY A N 1
ATOM 769 C CA . GLY A 1 99 ? -23.976 -3.309 -5.565 1.00 94.50 99 GLY A CA 1
ATOM 770 C C . GLY A 1 99 ? -23.020 -4.202 -6.366 1.00 94.50 99 GLY A C 1
ATOM 771 O O . GLY A 1 99 ? -23.435 -5.228 -6.891 1.00 94.50 99 GLY A O 1
ATOM 772 N N . ALA A 1 100 ? -21.745 -3.817 -6.478 1.00 92.06 100 ALA A N 1
ATOM 773 C CA . ALA A 1 100 ? -20.714 -4.531 -7.227 1.00 92.06 100 ALA A CA 1
ATOM 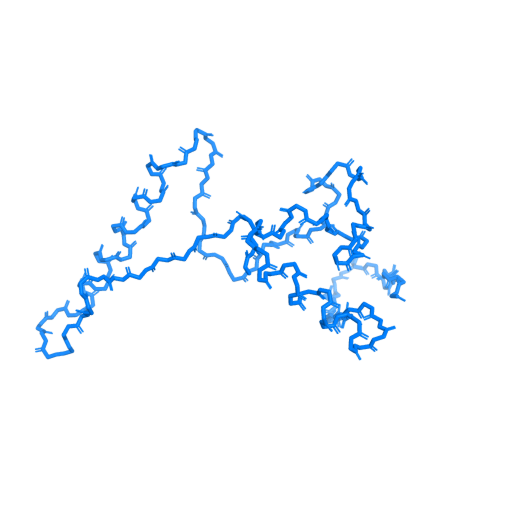774 C C . ALA A 1 100 ? -19.313 -4.159 -6.713 1.00 92.06 100 ALA A C 1
ATOM 776 O O . ALA A 1 100 ? -19.134 -3.141 -6.034 1.00 92.06 100 ALA A O 1
ATOM 777 N N . LYS A 1 101 ? -18.296 -4.947 -7.085 1.00 91.69 101 LYS A N 1
ATOM 778 C CA . LYS A 1 101 ? -16.884 -4.618 -6.828 1.00 91.69 101 LYS A CA 1
ATOM 779 C 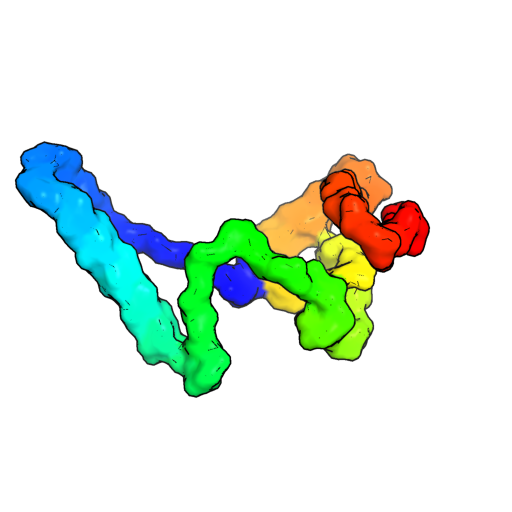C . LYS A 1 101 ? -16.513 -3.279 -7.480 1.00 91.69 101 LYS A C 1
ATOM 781 O O . LYS A 1 101 ? -17.048 -2.881 -8.523 1.00 91.69 101 LYS A O 1
ATOM 786 N N . VAL A 1 102 ? -15.584 -2.546 -6.868 1.00 90.25 102 VAL A N 1
ATOM 787 C CA . VAL A 1 102 ? -14.952 -1.399 -7.5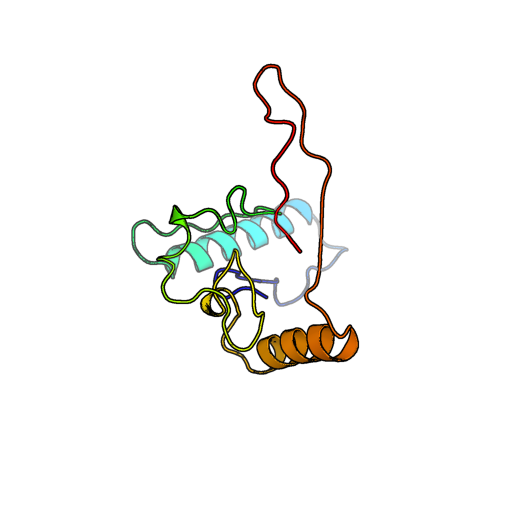37 1.00 90.25 102 VAL A CA 1
ATOM 788 C C . VAL A 1 102 ? -14.120 -1.937 -8.703 1.00 90.25 102 VAL A C 1
ATOM 790 O O . VAL A 1 102 ? -13.413 -2.924 -8.546 1.00 90.25 102 VAL A O 1
ATOM 793 N N . ALA A 1 103 ? -14.244 -1.307 -9.869 1.00 89.19 103 ALA A N 1
ATOM 794 C CA . ALA A 1 103 ? -13.589 -1.726 -11.101 1.00 89.19 103 ALA A CA 1
ATOM 795 C C . ALA A 1 103 ? -12.790 -0.539 -11.635 1.00 89.19 103 ALA A C 1
ATOM 797 O O . ALA A 1 103 ? -13.344 0.552 -11.788 1.00 89.19 103 ALA A O 1
ATOM 798 N N . ILE A 1 104 ? -11.495 -0.747 -11.858 1.00 89.38 104 ILE A N 1
ATOM 799 C CA . ILE A 1 104 ? -10.579 0.246 -12.416 1.00 89.38 104 ILE A CA 1
ATOM 800 C C . ILE A 1 104 ? -9.810 -0.461 -13.527 1.00 89.38 104 ILE A C 1
ATOM 802 O O . ILE A 1 104 ? -9.143 -1.458 -13.272 1.00 89.38 104 ILE A O 1
ATOM 806 N N . ALA A 1 105 ? -9.925 0.050 -14.750 1.00 86.94 105 ALA A N 1
ATOM 807 C CA . ALA A 1 105 ? -9.263 -0.486 -15.933 1.00 86.94 105 ALA A CA 1
ATOM 808 C C . ALA A 1 105 ? -8.403 0.622 -16.562 1.00 86.94 105 ALA A C 1
ATOM 810 O O . ALA A 1 105 ? -8.879 1.341 -17.444 1.00 86.94 105 ALA A O 1
ATOM 811 N N . PRO A 1 106 ? -7.171 0.843 -16.065 1.00 86.19 106 PRO A N 1
ATOM 812 C CA . PRO A 1 106 ? -6.271 1.803 -16.684 1.00 86.19 106 PRO A CA 1
ATOM 813 C C . PRO A 1 106 ? -5.831 1.285 -18.067 1.00 86.19 106 PRO A C 1
ATOM 815 O O . PRO A 1 106 ? -5.733 0.072 -18.265 1.00 86.19 106 PRO A O 1
ATOM 818 N N . PRO A 1 107 ? -5.550 2.171 -19.037 1.00 88.38 107 PRO A N 1
ATOM 819 C CA . PRO A 1 107 ? -5.041 1.750 -20.336 1.00 88.38 107 PRO A CA 1
ATOM 820 C C . PRO A 1 107 ? -3.671 1.077 -20.181 1.00 88.38 107 PRO A C 1
ATOM 822 O O . PRO A 1 107 ? -2.760 1.637 -19.569 1.00 88.38 107 PRO A O 1
ATOM 825 N N . LEU A 1 108 ? -3.520 -0.116 -20.759 1.00 88.94 108 LEU A N 1
ATOM 826 C CA . LEU A 1 108 ? -2.250 -0.837 -20.777 1.00 88.94 108 LEU A CA 1
ATOM 827 C C . LEU A 1 108 ? -1.322 -0.253 -21.852 1.00 88.94 108 LEU A C 1
ATOM 829 O O . LEU A 1 108 ? -1.740 -0.042 -22.994 1.00 88.94 108 LEU A O 1
ATOM 833 N N . TYR A 1 109 ? -0.056 -0.021 -21.496 1.00 91.62 109 TYR A N 1
ATOM 834 C CA . TYR A 1 109 ? 0.969 0.384 -22.456 1.00 91.62 109 TYR A CA 1
ATOM 835 C C . TYR A 1 109 ? 1.216 -0.733 -23.482 1.00 91.62 109 TYR A C 1
ATOM 837 O O . TYR A 1 109 ? 1.509 -1.873 -23.116 1.00 91.62 109 TYR A O 1
ATOM 845 N N . LYS A 1 110 ? 1.080 -0.404 -24.771 1.00 91.94 110 LYS A N 1
ATOM 846 C CA . LYS A 1 110 ? 1.216 -1.351 -25.885 1.00 91.94 110 LYS A CA 1
ATOM 847 C C . LYS A 1 110 ? 2.630 -1.302 -26.463 1.00 91.94 110 LYS A C 1
ATOM 849 O O . LYS A 1 110 ? 2.919 -0.454 -27.302 1.00 91.94 110 LYS A O 1
ATOM 854 N N . ASP A 1 111 ? 3.478 -2.216 -26.010 1.00 93.88 111 ASP A N 1
ATOM 855 C CA . ASP A 1 111 ? 4.769 -2.533 -26.619 1.00 93.88 111 ASP A CA 1
ATOM 856 C C . ASP A 1 111 ? 4.605 -3.652 -27.669 1.00 93.88 111 ASP A C 1
ATOM 858 O O . ASP A 1 111 ? 3.525 -4.231 -27.804 1.00 93.88 111 ASP A O 1
ATOM 862 N N . ILE A 1 112 ? 5.678 -3.993 -28.387 1.00 96.12 112 ILE A N 1
ATOM 863 C CA . ILE A 1 112 ? 5.720 -5.001 -29.462 1.00 96.12 112 ILE A CA 1
ATOM 864 C C . ILE A 1 112 ? 5.129 -6.346 -29.009 1.00 96.12 112 ILE A C 1
ATOM 866 O O . ILE A 1 112 ? 4.431 -7.000 -29.781 1.00 96.12 112 ILE A O 1
ATOM 870 N N . ASN A 1 113 ? 5.369 -6.733 -27.752 1.00 93.94 113 ASN A N 1
ATOM 871 C CA . ASN A 1 113 ? 4.931 -8.010 -27.178 1.00 93.94 113 ASN A CA 1
ATOM 872 C C . ASN A 1 113 ? 3.806 -7.869 -26.134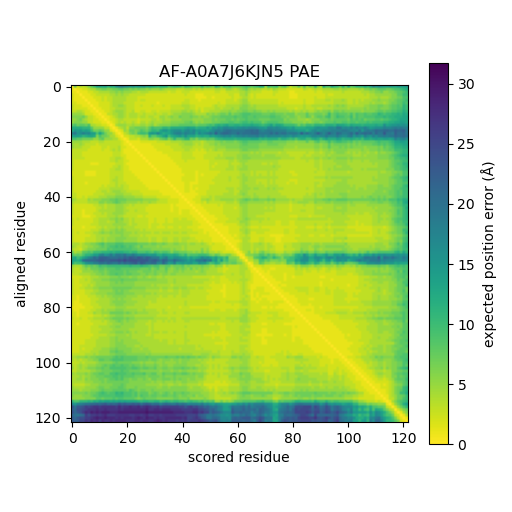 1.00 93.94 113 ASN A C 1
ATOM 874 O O . ASN A 1 113 ? 3.525 -8.822 -25.407 1.00 93.94 113 ASN A O 1
ATOM 878 N N . THR A 1 114 ? 3.160 -6.702 -26.016 1.00 90.25 114 THR A N 1
ATOM 879 C CA . THR A 1 114 ? 2.023 -6.551 -25.097 1.00 90.25 114 THR A CA 1
ATOM 880 C C . THR A 1 114 ? 0.817 -7.325 -25.630 1.00 90.25 114 THR A C 1
ATOM 882 O O . THR A 1 114 ? 0.295 -7.019 -26.703 1.00 90.25 114 THR A O 1
ATOM 885 N N . VAL A 1 115 ? 0.315 -8.287 -24.854 1.00 86.81 115 VAL A N 1
ATOM 886 C CA . VAL A 1 115 ? -0.917 -9.015 -25.189 1.00 86.81 115 VAL A CA 1
ATOM 887 C C . VAL A 1 115 ? -2.127 -8.073 -25.211 1.00 86.81 115 VAL A C 1
ATOM 889 O O . VAL A 1 115 ? -2.344 -7.283 -24.294 1.00 86.81 115 VAL A O 1
ATOM 892 N N . SER A 1 116 ? -2.933 -8.142 -26.272 1.00 72.25 116 SER A N 1
ATOM 893 C CA . SER A 1 116 ? -4.137 -7.313 -26.440 1.00 72.25 116 SER A CA 1
ATOM 894 C C . SER A 1 116 ? -5.335 -7.806 -25.622 1.00 72.25 116 SER A C 1
ATOM 896 O O . SER A 1 116 ? -6.290 -7.057 -25.420 1.00 72.25 116 SER A O 1
ATOM 898 N N . THR A 1 117 ? -5.27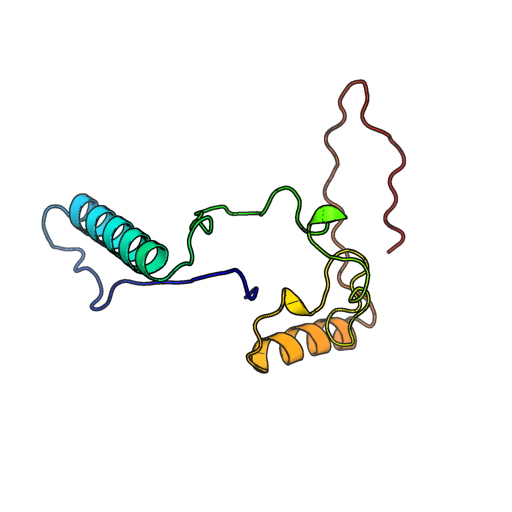9 -9.047 -25.140 1.00 62.94 117 THR A N 1
ATOM 899 C CA . THR A 1 117 ? -6.335 -9.717 -24.380 1.00 62.94 117 THR A CA 1
ATOM 900 C C . THR A 1 117 ? -5.812 -10.117 -23.008 1.00 62.94 117 THR A C 1
ATOM 902 O O . THR A 1 117 ? -5.183 -11.158 -22.840 1.00 62.94 117 THR A O 1
ATOM 905 N N . GLY A 1 118 ? -6.086 -9.267 -22.027 1.00 56.03 118 GLY A N 1
ATOM 906 C CA . GLY A 1 118 ? -5.969 -9.561 -20.604 1.00 56.03 118 GLY A CA 1
ATOM 907 C C . GLY A 1 118 ? -7.184 -8.960 -19.916 1.00 56.03 118 GLY A C 1
ATOM 908 O O . GLY A 1 118 ? -7.081 -7.929 -19.259 1.00 56.03 118 GLY A O 1
ATOM 909 N N . SER A 1 119 ? -8.368 -9.520 -20.171 1.00 48.19 119 SER A N 1
ATOM 910 C CA . SER A 1 119 ? -9.571 -9.134 -19.442 1.00 48.19 119 SER A CA 1
ATOM 911 C C . SER A 1 119 ? -9.506 -9.781 -18.067 1.00 48.19 119 SER A C 1
ATOM 913 O O . SER A 1 119 ? -9.678 -10.986 -17.915 1.00 48.19 119 SER A O 1
ATOM 915 N N . VAL A 1 120 ? -9.239 -8.972 -17.047 1.00 52.03 120 VAL A N 1
ATOM 916 C CA . VAL A 1 120 ? -9.686 -9.320 -15.703 1.00 52.03 120 VAL A CA 1
ATOM 917 C C . VAL A 1 120 ? -11.211 -9.245 -15.770 1.00 52.03 120 VAL A C 1
ATOM 919 O O . VAL A 1 120 ? -11.755 -8.147 -15.872 1.00 52.03 120 VAL A O 1
ATOM 922 N N . ASP A 1 121 ? -11.888 -10.395 -15.831 1.00 38.47 121 ASP A N 1
ATOM 923 C CA . ASP A 1 121 ? -13.353 -10.447 -15.845 1.00 38.47 121 ASP A CA 1
ATOM 924 C C . ASP A 1 121 ? -13.876 -9.803 -14.550 1.00 38.47 121 ASP A C 1
ATOM 926 O O . ASP A 1 121 ? -13.668 -10.311 -13.441 1.00 38.47 121 ASP A O 1
ATOM 930 N N . PHE A 1 122 ? -14.469 -8.615 -14.696 1.00 42.88 122 PHE A N 1
ATOM 931 C CA . PHE A 1 122 ? -14.938 -7.781 -13.588 1.00 42.88 122 PHE A CA 1
ATOM 932 C C . PHE A 1 122 ? -16.193 -8.350 -12.928 1.00 42.88 122 PHE A C 1
ATOM 934 O O . PHE A 1 122 ? -17.177 -8.614 -13.648 1.00 42.88 122 PHE A O 1
#

Secondary structure (DSSP, 8-state):
--TT------SSPPPTTSTTHHHHHHHHHHHHHHHHHTTSPTT------SS-TTTT-GGGS-STTTT-TTT--SSS-GGGS-SSHHHHHHHHHHHHHHTS-----PPPP--TT--S------

Radius of gyration: 19.5 Å; Cα contacts (8 Å, |Δi|>4): 82; chains: 1; bounding box: 40×52×46 Å

Organism: Perkinsus olseni (NCBI:txid32597)

Solvent-accessible surface area (backbone atoms only — not comparable to full-atom values): 8161 Å² total; per-residue (Å²): 118,38,54,89,63,86,86,86,81,75,80,73,75,85,66,88,87,49,84,63,54,68,59,54,52,50,52,53,52,53,50,53,50,53,57,52,45,73,71,44,60,89,98,51,82,86,75,96,66,97,68,70,93,60,75,45,38,74,90,76,53,86,76,84,46,50,50,26,97,46,64,55,27,90,51,48,42,50,74,52,48,32,88,57,63,70,53,47,51,50,46,34,51,54,30,62,73,66,74,44,73,89,83,85,84,76,88,77,82,80,54,99,82,49,76,92,79,77,78,76,85,126

Sequence (122 aa):
YASYMIEGVKVPPLLLAENDIAKQVLSSLMKRRRTAEAALPEDVHVMSIPAFPTLGAEYTHRDDHLKGPTAESILVPDDVITPHVRFQTLTKSVRARKGAKVAIAPPLYKDINTVSTGSVDF

pLDDT: mean 89.75, std 11.14, range [38.47, 97.44]

Foldseek 3Di:
DFQLDDDDDDPPDDDPPDPPVVVVVVVRVVVVLVVVQVPDDPPDHDDDDPDDPQQLPCVVDVQPAACHPQQHHPRHGCNRFHPPVVRSVVSNVVCVVVVHHDDDDDDDDDDPPDDPDDDPPD

Mean predicted aligned error: 5.75 Å

InterPro domains:
  IPR004308 Glutamate-cysteine ligase catalytic subunit [PF03074] (1-116)
  IPR004308 Glutamate-cysteine ligase catalytic subunit [PTHR11164] (1-116)